Protein AF-A0A9P1C570-F1 (afdb_monomer_lite)

Radius of gyration: 18.25 Å; chains: 1; bounding box: 47×49×39 Å

Structure (mmCIF, N/CA/C/O backbone):
data_AF-A0A9P1C570-F1
#
_entry.id   AF-A0A9P1C570-F1
#
loop_
_atom_site.group_PDB
_atom_site.id
_atom_site.type_symbol
_atom_site.label_atom_id
_atom_site.label_alt_id
_atom_site.label_comp_id
_atom_site.label_asym_id
_atom_site.label_entity_id
_atom_site.label_seq_id
_atom_site.pdbx_PDB_ins_code
_atom_site.Cartn_x
_atom_site.Cartn_y
_atom_site.Cartn_z
_atom_site.occupancy
_atom_site.B_iso_or_equiv
_atom_site.auth_seq_id
_atom_site.auth_comp_id
_atom_site.auth_asym_id
_atom_site.auth_atom_id
_atom_site.pdbx_PDB_model_num
ATOM 1 N N . MET A 1 1 ? 28.329 9.672 -0.479 1.00 39.78 1 MET A N 1
ATOM 2 C CA . MET A 1 1 ? 27.671 10.727 -1.284 1.00 39.78 1 MET A CA 1
ATOM 3 C C . MET A 1 1 ? 26.217 10.328 -1.456 1.00 39.78 1 MET A C 1
ATOM 5 O O . MET A 1 1 ? 25.976 9.267 -2.011 1.00 39.78 1 MET A O 1
ATOM 9 N N . ALA A 1 2 ? 25.259 11.094 -0.930 1.00 45.12 2 ALA A N 1
ATOM 10 C CA . ALA A 1 2 ? 23.848 10.743 -1.072 1.00 45.12 2 ALA A CA 1
ATOM 11 C C . ALA A 1 2 ? 23.454 10.846 -2.553 1.00 45.12 2 ALA A C 1
ATOM 13 O O . ALA A 1 2 ? 23.388 11.951 -3.093 1.00 45.12 2 ALA A O 1
ATOM 14 N N . ARG A 1 3 ? 23.219 9.707 -3.219 1.00 57.88 3 ARG A N 1
ATOM 15 C CA . ARG A 1 3 ? 22.578 9.694 -4.538 1.00 57.88 3 ARG A CA 1
ATOM 16 C C . ARG A 1 3 ? 21.305 10.533 -4.454 1.00 57.88 3 ARG A C 1
ATOM 18 O O . ARG A 1 3 ? 20.508 10.403 -3.518 1.00 57.88 3 ARG A O 1
ATOM 25 N N . ASN A 1 4 ? 21.150 11.449 -5.405 1.00 81.00 4 ASN A N 1
ATOM 26 C CA . ASN A 1 4 ? 19.990 12.321 -5.459 1.00 81.00 4 ASN A CA 1
ATOM 27 C C . ASN A 1 4 ? 18.758 11.446 -5.733 1.00 81.00 4 ASN A C 1
ATOM 29 O O . ASN A 1 4 ? 18.687 10.814 -6.785 1.00 81.00 4 ASN A O 1
ATOM 33 N N . LYS A 1 5 ? 17.790 11.415 -4.806 1.00 79.38 5 LYS A N 1
ATOM 34 C CA . LYS A 1 5 ? 16.557 10.604 -4.897 1.00 79.38 5 LYS A CA 1
ATOM 35 C C . LYS A 1 5 ? 15.886 10.712 -6.276 1.00 79.38 5 LYS A C 1
ATOM 37 O O . LYS A 1 5 ? 15.386 9.725 -6.802 1.00 79.38 5 LYS A O 1
ATOM 42 N N . LYS A 1 6 ? 15.923 11.898 -6.898 1.00 82.25 6 LYS A N 1
ATOM 43 C CA . LYS A 1 6 ? 15.369 12.129 -8.243 1.00 82.25 6 LYS A CA 1
ATOM 44 C C . LYS A 1 6 ? 16.107 11.358 -9.343 1.00 82.25 6 LYS A C 1
ATOM 46 O O . LYS A 1 6 ? 15.471 10.871 -10.269 1.00 82.25 6 LYS A O 1
ATOM 51 N N . GLN A 1 7 ? 17.431 11.240 -9.245 1.00 83.44 7 GLN A N 1
ATOM 52 C CA . GLN A 1 7 ? 18.240 10.477 -10.200 1.00 83.44 7 GLN A CA 1
ATOM 53 C C . GLN A 1 7 ? 18.003 8.970 -10.056 1.00 83.44 7 GLN A C 1
ATOM 55 O O . GLN A 1 7 ? 17.946 8.278 -11.067 1.00 83.44 7 GLN A O 1
ATOM 60 N N . GLU A 1 8 ? 17.812 8.472 -8.829 1.00 83.38 8 GLU A N 1
ATOM 61 C CA . GLU A 1 8 ? 17.472 7.062 -8.580 1.00 83.38 8 GLU A CA 1
ATOM 62 C C . GLU A 1 8 ? 16.109 6.705 -9.174 1.00 83.38 8 GLU A C 1
ATOM 64 O O . GLU A 1 8 ? 16.006 5.728 -9.909 1.00 83.38 8 GLU A O 1
ATOM 69 N N . ILE A 1 9 ? 15.090 7.541 -8.951 1.00 84.44 9 ILE A N 1
ATOM 70 C CA . ILE A 1 9 ? 13.758 7.349 -9.548 1.00 84.44 9 ILE A CA 1
ATOM 71 C C . ILE A 1 9 ? 13.839 7.382 -11.082 1.00 84.44 9 ILE A C 1
ATOM 73 O O . ILE A 1 9 ? 13.240 6.543 -11.746 1.00 84.44 9 ILE A O 1
ATOM 77 N N . ALA A 1 10 ? 14.618 8.299 -11.662 1.00 84.69 10 ALA A N 1
ATOM 78 C CA . ALA A 1 10 ? 14.815 8.361 -13.111 1.00 84.69 10 ALA A CA 1
ATOM 79 C C . ALA A 1 10 ? 15.620 7.172 -13.676 1.00 84.69 10 ALA A C 1
ATOM 81 O O . ALA A 1 10 ? 15.484 6.850 -14.855 1.00 84.69 10 ALA A O 1
ATOM 82 N N . SER A 1 11 ? 16.487 6.537 -12.879 1.00 85.44 11 SER A N 1
ATOM 83 C CA . SER A 1 11 ? 17.135 5.269 -13.251 1.00 85.44 11 SER A CA 1
ATOM 84 C C . SER A 1 11 ? 16.120 4.135 -13.247 1.00 85.44 11 SER A C 1
ATOM 86 O O . SER A 1 11 ? 15.941 3.489 -14.271 1.00 85.44 11 SER A O 1
ATOM 88 N N . LEU A 1 12 ? 15.380 3.985 -12.143 1.00 85.19 12 LEU A N 1
ATOM 89 C CA . LEU A 1 12 ? 14.341 2.967 -11.993 1.00 85.19 12 LEU A CA 1
ATOM 90 C C . LEU A 1 12 ? 13.307 3.055 -13.115 1.00 85.19 12 LEU A C 1
ATOM 92 O O . LEU A 1 12 ? 13.023 2.056 -13.758 1.00 85.19 12 LEU A O 1
ATOM 96 N N . ARG A 1 13 ? 12.820 4.257 -13.439 1.00 84.50 13 ARG A N 1
ATOM 97 C CA . ARG A 1 13 ? 11.865 4.447 -14.540 1.00 84.50 13 ARG A CA 1
ATOM 98 C C . ARG A 1 13 ? 12.401 3.938 -15.884 1.00 84.50 13 ARG A C 1
ATOM 100 O O . ARG A 1 13 ? 11.629 3.415 -16.669 1.00 84.50 13 ARG A O 1
ATOM 107 N N . ARG A 1 14 ? 13.703 4.091 -16.156 1.00 84.38 14 ARG A N 1
ATOM 108 C CA . ARG A 1 14 ? 14.333 3.600 -17.398 1.00 84.38 14 ARG A CA 1
ATOM 109 C C . ARG A 1 14 ? 14.531 2.085 -17.409 1.00 84.38 14 ARG A C 1
ATOM 111 O O . ARG A 1 14 ? 14.606 1.504 -18.481 1.00 84.38 14 ARG A O 1
ATOM 118 N N . GLU A 1 15 ? 14.648 1.472 -16.236 1.00 82.81 15 GLU A N 1
ATOM 119 C CA . GLU A 1 15 ? 14.756 0.019 -16.071 1.00 82.81 15 GLU A CA 1
ATOM 120 C C . GLU A 1 15 ? 13.386 -0.674 -16.197 1.00 82.81 15 GLU A C 1
ATOM 122 O O . GLU A 1 15 ? 13.324 -1.852 -16.535 1.00 82.81 15 GLU A O 1
ATOM 127 N N . LEU A 1 16 ? 12.294 0.058 -15.952 1.00 80.56 16 LEU A N 1
ATOM 128 C CA . LEU A 1 16 ? 10.917 -0.429 -16.022 1.00 80.56 16 LEU A CA 1
ATOM 129 C C . LEU A 1 16 ? 10.333 -0.277 -17.438 1.00 80.56 16 LEU A C 1
ATOM 131 O O . LEU A 1 16 ? 9.615 0.684 -17.723 1.00 80.56 16 LEU A O 1
ATOM 135 N N . ALA A 1 17 ? 10.622 -1.239 -18.316 1.00 74.81 17 ALA A N 1
ATOM 136 C CA . ALA A 1 17 ? 9.956 -1.388 -19.614 1.00 74.81 17 ALA A CA 1
ATOM 137 C C . ALA A 1 17 ? 8.872 -2.477 -19.529 1.00 74.81 17 ALA A C 1
ATOM 139 O O . ALA A 1 17 ? 9.148 -3.573 -19.046 1.00 74.81 17 ALA A O 1
ATOM 140 N N . GLY A 1 18 ? 7.651 -2.179 -19.985 1.00 75.69 18 GLY A N 1
ATOM 141 C CA . GLY A 1 18 ? 6.524 -3.117 -19.921 1.00 75.69 18 GLY A CA 1
ATOM 142 C C . GLY A 1 18 ? 6.186 -3.557 -18.494 1.00 75.69 18 GLY A C 1
ATOM 143 O O . GLY A 1 18 ? 5.776 -2.742 -17.674 1.00 75.69 18 GLY A O 1
ATOM 144 N N . GLU A 1 19 ? 6.357 -4.840 -18.199 1.00 81.56 19 GLU A N 1
ATOM 145 C CA . GLU A 1 19 ? 6.132 -5.447 -16.887 1.00 81.56 19 GLU A CA 1
ATOM 146 C C . GLU A 1 19 ? 7.442 -6.016 -16.343 1.00 81.56 19 GLU A C 1
ATOM 148 O O . GLU A 1 19 ? 8.135 -6.773 -17.027 1.00 81.56 19 GLU A O 1
ATOM 153 N N . VAL A 1 20 ? 7.795 -5.664 -15.106 1.00 81.81 20 VAL A N 1
ATOM 154 C CA . VAL A 1 20 ? 9.051 -6.100 -14.490 1.00 81.81 20 VAL A CA 1
ATOM 155 C C . VAL A 1 20 ? 8.785 -6.776 -13.155 1.00 81.81 20 VAL A C 1
ATOM 157 O O . VAL A 1 20 ? 8.344 -6.147 -12.195 1.00 81.81 20 VAL A O 1
ATOM 160 N N . LEU A 1 21 ? 9.132 -8.059 -13.066 1.00 80.12 21 LEU A N 1
ATOM 161 C CA . LEU A 1 21 ? 9.122 -8.792 -11.804 1.00 80.12 21 LEU A CA 1
ATOM 162 C C . LEU A 1 21 ? 10.269 -8.316 -10.910 1.00 80.12 21 LEU A C 1
ATOM 164 O O . LEU A 1 21 ? 11.442 -8.416 -11.277 1.00 80.12 21 LEU A O 1
ATOM 168 N N . MET A 1 22 ? 9.935 -7.831 -9.715 1.00 76.25 22 MET A N 1
ATOM 169 C CA . MET A 1 22 ? 10.913 -7.374 -8.732 1.00 76.25 22 MET A CA 1
ATOM 170 C C . MET A 1 22 ? 10.718 -8.071 -7.376 1.00 76.25 22 MET A C 1
ATOM 172 O O . MET A 1 22 ? 9.586 -8.223 -6.909 1.00 76.25 22 MET A O 1
ATOM 176 N N . PRO A 1 23 ? 11.810 -8.455 -6.690 1.00 72.44 23 PRO A N 1
ATOM 177 C CA . PRO A 1 23 ? 11.740 -8.978 -5.330 1.00 72.44 23 PRO A CA 1
ATOM 178 C C . PRO A 1 23 ? 11.472 -7.820 -4.357 1.00 72.44 23 PRO A C 1
ATOM 180 O O . PRO A 1 23 ? 12.400 -7.163 -3.882 1.00 72.44 23 PRO A O 1
ATOM 183 N N . LEU A 1 24 ? 10.191 -7.524 -4.124 1.00 70.44 24 LEU A N 1
ATOM 184 C CA . LEU A 1 24 ? 9.729 -6.392 -3.303 1.00 70.44 24 LEU A CA 1
ATOM 185 C C . LEU A 1 24 ? 9.034 -6.814 -2.003 1.00 70.44 24 LEU A C 1
ATOM 187 O O . LEU A 1 24 ? 8.646 -5.949 -1.215 1.00 70.44 24 LEU A O 1
ATOM 191 N N . ASN A 1 25 ? 8.829 -8.116 -1.804 1.00 63.03 25 ASN A N 1
ATOM 192 C CA . ASN A 1 25 ? 8.070 -8.658 -0.684 1.00 63.03 25 ASN A CA 1
ATOM 193 C C . ASN A 1 25 ? 8.998 -9.218 0.403 1.00 63.03 25 ASN A C 1
ATOM 195 O O . ASN A 1 25 ? 10.108 -9.649 0.119 1.00 63.03 25 ASN A O 1
ATOM 199 N N . ARG A 1 26 ? 8.494 -9.308 1.636 1.00 54.31 26 ARG A N 1
ATOM 200 C CA . ARG A 1 26 ? 9.148 -9.901 2.814 1.00 54.31 26 ARG A CA 1
ATOM 201 C C . ARG A 1 26 ? 9.585 -11.362 2.620 1.00 54.31 26 ARG A C 1
ATOM 203 O O . ARG A 1 26 ? 10.425 -11.856 3.363 1.00 54.31 26 ARG A O 1
ATOM 210 N N . LEU A 1 27 ? 8.965 -12.067 1.670 1.00 48.09 27 LEU A N 1
ATOM 211 C CA . LEU A 1 27 ? 9.324 -13.439 1.289 1.00 48.09 27 LEU A CA 1
ATOM 212 C C . LEU A 1 27 ? 10.558 -13.500 0.382 1.00 48.09 27 LEU A C 1
ATOM 214 O O . LEU A 1 27 ? 11.200 -14.547 0.309 1.00 48.09 27 LEU A O 1
ATOM 218 N N . ALA A 1 28 ? 10.894 -12.404 -0.301 1.00 49.62 28 ALA A N 1
ATOM 219 C CA . ALA A 1 28 ? 12.212 -12.262 -0.887 1.00 49.62 28 ALA A CA 1
ATOM 220 C C . ALA A 1 28 ? 13.186 -12.026 0.272 1.00 49.62 28 ALA A C 1
ATOM 222 O O . ALA A 1 28 ? 12.954 -11.156 1.110 1.00 49.62 28 ALA A O 1
ATOM 223 N N . GLY A 1 29 ? 14.225 -12.857 0.367 1.00 46.81 29 GLY A N 1
ATOM 224 C CA . GLY A 1 29 ? 15.221 -12.743 1.430 1.00 46.81 29 GLY A CA 1
ATOM 225 C C . GLY A 1 29 ? 15.760 -11.317 1.539 1.00 46.81 29 GLY A C 1
ATOM 226 O O . GLY A 1 29 ? 15.849 -10.608 0.535 1.00 46.81 29 GLY A O 1
ATOM 227 N N . ASP A 1 30 ? 16.090 -10.912 2.767 1.00 53.66 30 ASP A N 1
ATOM 228 C CA . ASP A 1 30 ? 16.711 -9.622 3.047 1.00 53.66 30 ASP A CA 1
ATOM 229 C C . ASP A 1 30 ? 17.863 -9.386 2.057 1.00 53.66 30 ASP A C 1
ATOM 231 O O . ASP A 1 30 ? 18.746 -10.232 1.891 1.00 53.66 30 ASP A O 1
ATOM 235 N N . SER A 1 31 ? 17.827 -8.246 1.362 1.00 54.38 31 SER A N 1
ATOM 236 C CA . SER A 1 31 ? 18.879 -7.873 0.414 1.00 54.38 31 SER A CA 1
ATOM 237 C C . SER A 1 31 ? 20.235 -7.671 1.105 1.00 54.38 31 SER A C 1
ATOM 239 O O . SER A 1 31 ? 21.254 -7.538 0.424 1.00 54.38 31 SER A O 1
ATOM 241 N N . GLY A 1 32 ? 20.249 -7.630 2.446 1.00 57.97 32 GLY A N 1
ATOM 242 C CA . GLY A 1 32 ? 21.437 -7.565 3.291 1.00 57.97 32 GLY A CA 1
ATOM 243 C C . GLY A 1 32 ? 22.179 -6.234 3.195 1.00 57.97 32 GLY A C 1
ATOM 244 O O . GLY A 1 32 ? 23.309 -6.133 3.672 1.00 57.97 32 GLY A O 1
ATOM 245 N N . THR A 1 33 ? 21.581 -5.228 2.544 1.00 65.25 33 THR A N 1
ATOM 246 C CA . THR A 1 33 ? 22.178 -3.907 2.325 1.00 65.25 33 THR A CA 1
ATOM 247 C C . THR A 1 33 ? 21.131 -2.795 2.425 1.00 65.25 33 THR A C 1
ATOM 249 O O . THR A 1 33 ? 20.081 -2.860 1.784 1.00 65.25 33 THR A O 1
ATOM 252 N N . ASP A 1 34 ? 21.457 -1.723 3.155 1.00 74.12 34 ASP A N 1
ATOM 253 C CA . ASP A 1 34 ? 20.616 -0.520 3.300 1.00 74.12 34 ASP A CA 1
ATOM 254 C C . ASP A 1 34 ? 20.223 0.101 1.940 1.00 74.12 34 ASP A C 1
ATOM 256 O O . ASP A 1 34 ? 19.145 0.678 1.775 1.00 74.12 34 ASP A O 1
ATOM 260 N N . ASP A 1 35 ? 21.096 -0.028 0.934 1.00 74.69 35 ASP A N 1
ATOM 261 C CA . ASP A 1 35 ? 20.860 0.465 -0.426 1.00 74.69 35 ASP A CA 1
ATOM 262 C C . ASP A 1 35 ? 19.782 -0.345 -1.167 1.00 74.69 35 ASP A C 1
ATOM 264 O O . ASP A 1 35 ? 19.000 0.222 -1.941 1.00 74.69 35 ASP A O 1
ATOM 268 N N . GLY A 1 36 ? 19.715 -1.659 -0.925 1.00 75.38 36 GLY A N 1
ATOM 269 C CA . GLY A 1 36 ? 18.702 -2.544 -1.496 1.00 75.38 36 GLY A CA 1
ATOM 270 C C . GLY A 1 36 ? 17.311 -2.230 -0.954 1.00 75.38 36 GLY A C 1
ATOM 271 O O . GLY A 1 36 ? 16.387 -1.986 -1.736 1.00 75.38 36 GLY A O 1
ATOM 272 N N . GLU A 1 37 ? 17.185 -2.119 0.370 1.00 79.12 37 GLU A N 1
ATOM 273 C CA . GLU A 1 37 ? 15.933 -1.734 1.035 1.00 79.12 37 GLU A CA 1
ATOM 274 C C . GLU A 1 37 ? 15.451 -0.353 0.581 1.00 79.12 37 GLU A C 1
ATOM 276 O O . GLU A 1 37 ? 14.284 -0.162 0.227 1.00 79.12 37 GLU A O 1
ATOM 281 N N . ARG A 1 38 ? 16.362 0.625 0.514 1.00 82.69 38 ARG A N 1
ATOM 282 C CA . ARG A 1 38 ? 16.034 1.972 0.042 1.00 82.69 38 ARG A CA 1
ATOM 283 C C . ARG A 1 38 ? 15.511 1.952 -1.391 1.00 82.69 38 ARG A C 1
ATOM 285 O O . ARG A 1 38 ? 14.532 2.638 -1.691 1.00 82.69 38 ARG A O 1
ATOM 292 N N . ARG A 1 39 ? 16.138 1.183 -2.287 1.00 84.12 39 ARG A N 1
ATOM 293 C CA . ARG A 1 39 ? 15.682 1.053 -3.678 1.00 84.12 39 ARG A CA 1
ATOM 294 C C . ARG A 1 39 ? 14.288 0.431 -3.745 1.00 84.12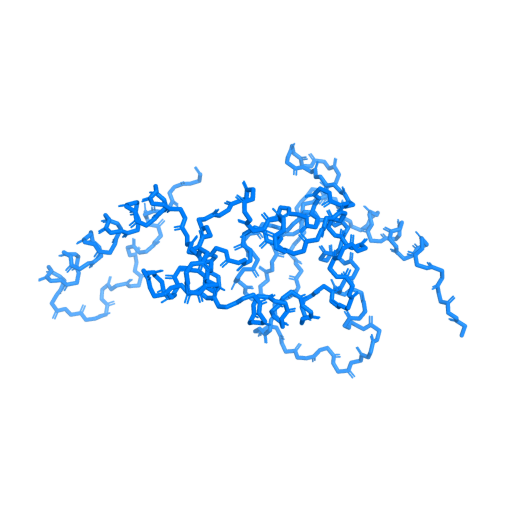 39 ARG A C 1
ATOM 296 O O . ARG A 1 39 ? 13.452 0.946 -4.481 1.00 84.12 39 ARG A O 1
ATOM 303 N N . GLN A 1 40 ? 14.011 -0.607 -2.958 1.00 85.75 40 GLN A N 1
ATOM 304 C CA . GLN A 1 40 ? 12.683 -1.228 -2.891 1.00 85.75 40 GLN A CA 1
ATOM 305 C C . GLN A 1 40 ? 11.617 -0.241 -2.399 1.00 85.75 40 GLN A C 1
ATOM 307 O O . GLN A 1 40 ? 10.571 -0.102 -3.033 1.00 85.75 40 GLN A O 1
ATOM 312 N N . GLN A 1 41 ? 11.902 0.517 -1.337 1.00 88.69 41 GLN A N 1
ATOM 313 C CA . GLN A 1 41 ? 10.989 1.552 -0.841 1.00 88.69 41 GLN A CA 1
ATOM 314 C C . GLN A 1 41 ? 10.716 2.628 -1.899 1.00 88.69 41 GLN A C 1
ATOM 316 O O . GLN A 1 41 ? 9.586 3.098 -2.025 1.00 88.69 41 GLN A O 1
ATOM 321 N N . LEU A 1 42 ? 11.718 3.017 -2.698 1.00 89.19 42 LEU A N 1
ATOM 322 C CA . LEU A 1 42 ? 11.504 3.941 -3.817 1.00 89.19 42 LEU A CA 1
ATOM 323 C C . LEU A 1 42 ? 10.554 3.369 -4.864 1.00 89.19 42 LEU A C 1
ATOM 325 O O . LEU A 1 42 ? 9.762 4.135 -5.413 1.00 89.19 42 LEU A O 1
ATOM 329 N N . VAL A 1 43 ? 10.610 2.063 -5.124 1.00 90.31 43 VAL A N 1
ATOM 330 C CA . VAL A 1 43 ? 9.689 1.420 -6.061 1.00 90.31 43 VAL A CA 1
ATOM 331 C C . VAL A 1 43 ? 8.261 1.481 -5.528 1.00 90.31 43 VAL A C 1
ATOM 333 O O . VAL A 1 43 ? 7.394 2.042 -6.195 1.00 90.31 43 VAL A O 1
ATOM 336 N N . TRP A 1 44 ? 8.049 1.050 -4.282 1.00 91.19 44 TRP A N 1
ATOM 337 C CA . TRP A 1 44 ? 6.756 1.136 -3.595 1.00 91.19 44 TRP A CA 1
ATOM 338 C C . TRP A 1 44 ? 6.167 2.550 -3.581 1.00 91.19 44 TRP A C 1
ATOM 340 O O . TRP A 1 44 ? 4.971 2.729 -3.814 1.00 91.19 44 TRP A O 1
ATOM 350 N N . GLN A 1 45 ? 7.008 3.562 -3.350 1.00 92.06 45 GLN A N 1
ATOM 351 C CA . GLN A 1 45 ? 6.601 4.967 -3.282 1.00 92.06 45 GLN A CA 1
ATOM 352 C C . GLN A 1 45 ? 6.266 5.604 -4.640 1.00 92.06 45 GLN A C 1
ATOM 354 O O . GLN A 1 45 ? 5.626 6.653 -4.641 1.00 92.06 45 GLN A O 1
ATOM 359 N N . ASN A 1 46 ? 6.769 5.084 -5.767 1.00 91.50 46 ASN A N 1
ATOM 360 C CA . ASN A 1 46 ? 6.754 5.838 -7.032 1.00 91.50 46 ASN A CA 1
ATOM 361 C C . ASN A 1 46 ? 6.186 5.088 -8.232 1.00 91.50 46 ASN A C 1
ATOM 363 O O . ASN A 1 46 ? 5.823 5.765 -9.189 1.00 91.50 46 ASN A O 1
ATOM 367 N N . PHE A 1 47 ? 6.100 3.760 -8.212 1.00 92.25 47 PHE A N 1
ATOM 368 C CA . PHE A 1 47 ? 5.645 2.979 -9.363 1.00 92.25 47 PHE A CA 1
ATOM 369 C C . PHE A 1 47 ? 4.521 2.036 -8.967 1.00 92.25 47 PHE A C 1
ATOM 371 O O . PHE A 1 47 ? 4.474 1.554 -7.834 1.00 92.25 47 PHE A O 1
ATOM 378 N N . ARG A 1 48 ? 3.592 1.788 -9.890 1.00 92.12 48 ARG A N 1
ATOM 379 C CA . ARG A 1 48 ? 2.496 0.849 -9.659 1.00 92.12 48 ARG A CA 1
ATOM 380 C C . ARG A 1 48 ? 3.035 -0.570 -9.539 1.00 92.12 48 ARG A C 1
ATOM 382 O O . ARG A 1 48 ? 3.801 -1.021 -10.385 1.00 92.12 48 ARG A O 1
ATOM 389 N N . ILE A 1 49 ? 2.597 -1.261 -8.496 1.00 89.88 49 ILE A N 1
ATOM 390 C CA . ILE A 1 49 ? 2.915 -2.657 -8.226 1.00 89.88 49 ILE A CA 1
ATOM 391 C C . ILE A 1 49 ? 1.608 -3.440 -8.241 1.00 89.88 49 ILE A C 1
ATOM 393 O O . ILE A 1 49 ? 0.695 -3.082 -7.505 1.00 89.88 49 ILE A O 1
ATOM 397 N N . LYS A 1 50 ? 1.528 -4.488 -9.053 1.00 83.50 50 LYS A N 1
ATOM 398 C CA . LYS A 1 50 ? 0.423 -5.445 -9.092 1.00 83.50 50 LYS A CA 1
ATOM 399 C C . LYS A 1 50 ? 0.863 -6.765 -8.456 1.00 83.50 50 LYS A C 1
ATOM 401 O O . LYS A 1 50 ? 2.046 -7.118 -8.492 1.00 83.50 50 LYS A O 1
ATOM 406 N N . ASP A 1 51 ? -0.090 -7.453 -7.845 1.00 75.44 51 ASP A N 1
ATOM 407 C CA . ASP A 1 51 ? 0.086 -8.721 -7.142 1.00 75.44 51 ASP A CA 1
ATOM 408 C C . ASP A 1 51 ? 1.185 -8.632 -6.083 1.00 75.44 51 ASP A C 1
ATOM 410 O O . ASP A 1 51 ? 2.064 -9.479 -5.958 1.00 75.44 51 ASP A O 1
ATOM 414 N N . CYS A 1 52 ? 1.140 -7.573 -5.276 1.00 72.75 52 CYS A N 1
ATOM 415 C CA . CYS A 1 52 ? 2.233 -7.209 -4.372 1.00 72.75 52 CYS A CA 1
ATOM 416 C C . CYS A 1 52 ? 2.480 -8.195 -3.208 1.00 72.75 52 CYS A C 1
ATOM 418 O O . CYS A 1 52 ? 3.370 -7.991 -2.380 1.00 72.75 52 CYS A O 1
ATOM 420 N N . THR A 1 53 ? 1.695 -9.271 -3.148 1.00 65.69 53 THR A N 1
ATOM 421 C CA . THR A 1 53 ? 1.716 -10.301 -2.104 1.00 65.69 53 THR A CA 1
ATOM 422 C C . THR A 1 53 ? 2.448 -11.580 -2.507 1.00 65.69 53 THR A C 1
ATOM 424 O O . THR A 1 53 ? 2.708 -12.429 -1.652 1.00 65.69 53 THR A O 1
ATOM 427 N N . THR A 1 54 ? 2.866 -11.708 -3.768 1.00 64.88 54 THR A N 1
ATOM 428 C CA . THR A 1 54 ? 3.747 -12.788 -4.236 1.00 64.88 54 THR A CA 1
ATOM 429 C C . THR A 1 54 ? 5.210 -12.502 -3.877 1.00 64.88 54 THR A C 1
ATOM 431 O O . THR A 1 54 ? 5.580 -11.380 -3.534 1.00 64.88 54 THR A O 1
ATOM 434 N N . ALA A 1 55 ? 6.076 -13.523 -3.909 1.00 64.25 55 ALA A N 1
ATOM 435 C CA . ALA A 1 55 ? 7.505 -13.353 -3.599 1.00 64.25 55 ALA A CA 1
ATOM 436 C C . ALA A 1 55 ? 8.206 -12.372 -4.564 1.00 64.25 55 ALA A C 1
ATOM 438 O O . ALA A 1 55 ? 9.074 -11.607 -4.147 1.00 64.25 55 ALA A O 1
ATOM 439 N N . ASN A 1 56 ? 7.771 -12.361 -5.827 1.00 67.19 56 ASN A N 1
ATOM 440 C CA . ASN A 1 56 ? 8.140 -11.365 -6.826 1.00 67.19 56 ASN A CA 1
ATOM 441 C C . ASN A 1 56 ? 6.894 -10.558 -7.170 1.00 67.19 56 ASN A C 1
ATOM 443 O O . ASN A 1 56 ? 5.932 -11.134 -7.674 1.00 67.19 56 ASN A O 1
ATOM 447 N N . ALA A 1 57 ? 6.919 -9.262 -6.894 1.00 77.50 57 ALA A N 1
ATOM 448 C CA . ALA A 1 57 ? 5.822 -8.364 -7.210 1.00 77.50 57 ALA A CA 1
ATOM 449 C C . ALA A 1 57 ? 5.998 -7.807 -8.628 1.00 77.50 57 ALA A C 1
ATOM 451 O O . ALA A 1 57 ? 7.129 -7.567 -9.066 1.00 77.50 57 ALA A O 1
ATOM 452 N N . MET A 1 58 ? 4.892 -7.597 -9.339 1.00 83.00 58 MET A N 1
ATOM 453 C CA . MET A 1 58 ? 4.921 -7.086 -10.704 1.00 83.00 58 MET A CA 1
ATOM 454 C C . MET A 1 58 ? 4.940 -5.563 -10.690 1.00 83.00 58 MET A C 1
ATOM 456 O O . MET A 1 58 ? 3.972 -4.935 -10.276 1.00 83.00 58 MET A O 1
ATOM 460 N N . VAL A 1 59 ? 6.024 -4.945 -11.144 1.00 86.44 59 VAL A N 1
ATOM 461 C CA . VAL A 1 59 ? 6.106 -3.489 -11.292 1.00 86.44 59 VAL A CA 1
ATOM 462 C C . VAL A 1 59 ? 5.717 -3.118 -12.710 1.00 86.44 59 VAL A C 1
ATOM 464 O O . VAL A 1 59 ? 6.312 -3.600 -13.674 1.00 86.44 59 VAL A O 1
ATOM 467 N N . LEU A 1 60 ? 4.722 -2.246 -12.833 1.00 86.06 60 LEU A N 1
ATOM 468 C CA . LEU A 1 60 ? 4.232 -1.791 -14.126 1.00 86.06 60 LEU A CA 1
ATOM 469 C C . LEU A 1 60 ? 5.108 -0.628 -14.599 1.00 86.06 60 LEU A C 1
ATOM 471 O O . LEU A 1 60 ? 5.265 0.379 -13.904 1.00 86.06 60 LEU A O 1
ATOM 475 N N . GLY A 1 61 ? 5.714 -0.799 -15.767 1.00 84.56 61 GLY A N 1
ATOM 476 C CA . GLY A 1 61 ? 6.554 0.172 -16.453 1.00 84.56 61 GLY A CA 1
ATOM 477 C C . GLY A 1 61 ? 5.766 1.068 -17.402 1.00 84.56 61 GLY A C 1
ATOM 478 O O . GLY A 1 61 ? 4.562 0.914 -17.585 1.00 84.56 61 GLY A O 1
ATOM 479 N N . THR A 1 62 ? 6.458 2.019 -18.029 1.00 83.88 62 THR A N 1
ATOM 480 C CA . THR A 1 62 ? 5.838 3.146 -18.760 1.00 83.88 62 THR A CA 1
ATOM 481 C C . THR A 1 62 ? 5.015 2.757 -19.987 1.00 83.88 62 THR A C 1
ATOM 483 O O . THR A 1 62 ? 4.292 3.588 -20.527 1.00 83.88 62 THR A O 1
ATOM 486 N N . GLU A 1 63 ? 5.153 1.521 -20.458 1.00 84.00 63 GLU A N 1
ATOM 487 C CA . GLU A 1 63 ? 4.443 0.997 -21.629 1.00 84.00 63 GLU A CA 1
ATOM 488 C C . GLU A 1 63 ? 3.148 0.263 -21.248 1.00 84.00 63 GLU A C 1
ATOM 490 O O . GLU A 1 63 ? 2.350 -0.073 -22.121 1.00 84.00 63 GLU A O 1
ATOM 495 N N . HIS A 1 64 ? 2.919 0.022 -19.953 1.00 84.81 64 HIS A N 1
ATOM 496 C CA . HIS A 1 64 ? 1.743 -0.694 -19.479 1.00 84.81 64 HIS A CA 1
ATOM 497 C C . HIS A 1 64 ? 0.506 0.234 -19.416 1.00 84.81 64 HIS A C 1
ATOM 499 O O . HIS A 1 64 ? 0.618 1.359 -18.926 1.00 84.81 64 HIS A O 1
ATOM 505 N N . PRO A 1 65 ? -0.699 -0.206 -19.836 1.00 83.44 65 PRO A N 1
ATOM 506 C CA . PRO A 1 65 ? -1.913 0.625 -19.815 1.00 83.44 65 PRO A CA 1
ATOM 507 C C . PRO A 1 65 ? -2.318 1.122 -18.421 1.00 83.44 65 PRO A C 1
ATOM 509 O O . PRO A 1 65 ? -2.868 2.209 -18.279 1.00 83.44 65 PRO A O 1
ATOM 512 N N . GLU A 1 66 ? -2.037 0.326 -17.388 1.00 85.19 66 GLU A N 1
ATOM 513 C CA . GLU A 1 66 ? -2.281 0.675 -15.979 1.00 85.19 66 GLU A CA 1
ATOM 514 C C . GLU A 1 66 ? -1.075 1.367 -15.316 1.00 85.19 66 GLU A C 1
ATOM 516 O O . GLU A 1 66 ? -0.986 1.427 -14.086 1.00 85.19 66 GLU A O 1
ATOM 521 N N . PHE A 1 67 ? -0.113 1.855 -16.107 1.00 88.12 67 PHE A N 1
ATOM 522 C CA . PHE A 1 67 ? 1.017 2.604 -15.578 1.00 88.12 67 PHE A CA 1
ATOM 523 C C . PHE A 1 67 ? 0.533 3.874 -14.880 1.00 88.12 67 PHE A C 1
ATOM 525 O O . PHE A 1 67 ? -0.033 4.779 -15.492 1.00 88.12 67 PHE A O 1
ATOM 532 N N . ILE A 1 68 ? 0.817 3.948 -13.586 1.00 91.25 68 ILE A N 1
ATOM 533 C CA . ILE A 1 68 ? 0.646 5.144 -12.771 1.00 91.25 68 ILE A CA 1
ATOM 534 C C . ILE A 1 68 ? 1.907 5.345 -11.936 1.00 91.25 68 ILE A C 1
ATOM 536 O O . ILE A 1 68 ? 2.606 4.384 -11.597 1.00 91.25 68 ILE A O 1
ATOM 540 N N . GLU A 1 69 ? 2.196 6.599 -11.590 1.00 91.12 69 GLU A N 1
ATOM 541 C CA . GLU A 1 69 ? 3.400 6.958 -10.845 1.00 91.12 69 GLU A CA 1
ATOM 542 C C . GLU A 1 69 ? 3.157 7.989 -9.737 1.00 91.12 69 GLU A C 1
ATOM 54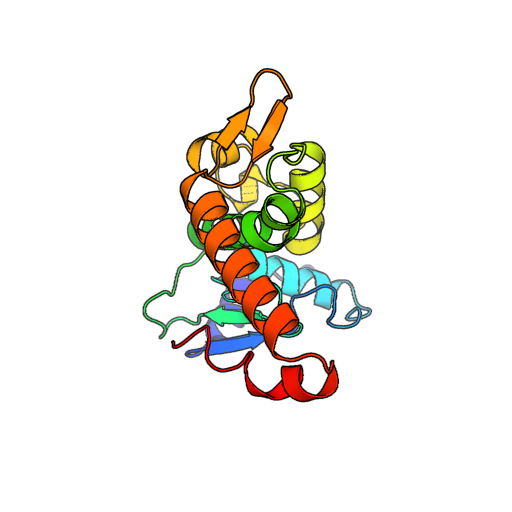4 O O . GLU A 1 69 ? 2.122 8.654 -9.665 1.00 91.12 69 GLU A O 1
ATOM 549 N N . GLY A 1 70 ? 4.130 8.109 -8.834 1.00 91.25 70 GLY A N 1
ATOM 550 C CA . GLY A 1 70 ? 4.091 9.056 -7.721 1.00 91.25 70 GLY A CA 1
ATOM 551 C C . GLY A 1 70 ? 3.006 8.727 -6.690 1.00 91.25 70 GLY A C 1
ATOM 552 O O . GLY A 1 70 ? 2.794 7.567 -6.341 1.00 91.25 70 GLY A O 1
ATOM 553 N N . HIS A 1 71 ? 2.322 9.755 -6.176 1.00 93.44 71 HIS A N 1
ATOM 554 C CA . HIS A 1 71 ? 1.338 9.596 -5.097 1.00 93.44 71 HIS A CA 1
ATOM 555 C C . HIS A 1 71 ? 0.172 8.674 -5.466 1.00 93.44 71 HIS A C 1
ATOM 557 O O . HIS A 1 71 ? -0.325 7.954 -4.603 1.00 93.44 71 HIS A O 1
ATOM 563 N N . GLU A 1 72 ? -0.254 8.671 -6.730 1.00 93.38 72 GLU A N 1
ATOM 564 C CA . GLU A 1 72 ? -1.348 7.812 -7.195 1.00 93.38 72 GLU A CA 1
ATOM 565 C C . GLU A 1 72 ? -0.938 6.339 -7.201 1.00 93.38 72 GLU A C 1
ATOM 567 O O . GLU A 1 72 ? -1.691 5.491 -6.720 1.00 93.38 72 GLU A O 1
ATOM 572 N N . ALA A 1 73 ? 0.287 6.043 -7.642 1.00 93.06 73 ALA A N 1
ATOM 573 C CA . ALA A 1 73 ? 0.857 4.705 -7.542 1.00 93.06 73 ALA A CA 1
ATOM 574 C C . ALA A 1 73 ? 0.970 4.249 -6.090 1.00 93.06 73 ALA A C 1
ATOM 576 O O . ALA A 1 73 ? 0.500 3.167 -5.744 1.00 93.06 73 ALA A O 1
ATOM 577 N N . ALA A 1 74 ? 1.521 5.099 -5.221 1.00 93.88 74 ALA A N 1
ATOM 578 C CA . ALA A 1 74 ? 1.643 4.786 -3.805 1.00 93.88 74 ALA A CA 1
ATOM 579 C C . ALA A 1 74 ? 0.275 4.536 -3.149 1.00 93.88 74 ALA A C 1
ATOM 581 O O . ALA A 1 74 ? 0.127 3.608 -2.352 1.00 93.88 74 ALA A O 1
ATOM 582 N N . ALA A 1 75 ? -0.738 5.329 -3.511 1.00 94.69 75 ALA A N 1
ATOM 583 C CA . ALA A 1 75 ? -2.111 5.145 -3.063 1.00 94.69 75 ALA A CA 1
ATOM 584 C C . ALA A 1 75 ? -2.683 3.797 -3.523 1.00 94.69 75 ALA A C 1
ATOM 586 O O . ALA A 1 75 ? -3.214 3.061 -2.696 1.00 94.69 75 ALA A O 1
ATOM 587 N N . ALA A 1 76 ? -2.556 3.451 -4.807 1.00 92.44 76 ALA A N 1
ATOM 588 C CA . ALA A 1 76 ? -3.044 2.182 -5.348 1.00 92.44 76 ALA A CA 1
ATOM 589 C C . ALA A 1 76 ? -2.345 0.975 -4.704 1.00 92.44 76 ALA A C 1
ATOM 591 O O . ALA A 1 76 ? -3.009 0.049 -4.242 1.00 92.44 76 ALA A O 1
ATOM 592 N N . ASN A 1 77 ? -1.018 1.041 -4.571 1.00 93.19 77 ASN A N 1
ATOM 593 C CA . ASN A 1 77 ? -0.216 0.013 -3.911 1.00 93.19 77 ASN A CA 1
ATOM 594 C C . ASN A 1 77 ? -0.628 -0.162 -2.445 1.00 93.19 77 ASN A C 1
ATOM 596 O O . ASN A 1 77 ? -0.731 -1.284 -1.962 1.00 93.19 77 ASN A O 1
ATOM 600 N N . THR A 1 78 ? -0.890 0.943 -1.740 1.00 93.69 78 THR A N 1
ATOM 601 C CA . THR A 1 78 ? -1.376 0.911 -0.354 1.00 93.69 78 THR A CA 1
ATOM 602 C C . THR A 1 78 ? -2.745 0.252 -0.261 1.00 93.69 78 THR A C 1
ATOM 604 O O . THR A 1 78 ? -2.977 -0.506 0.679 1.00 93.69 78 THR A O 1
ATOM 607 N N . VAL A 1 79 ? -3.649 0.532 -1.211 1.00 92.00 79 VAL A N 1
ATOM 608 C CA . VAL A 1 79 ? -4.976 -0.097 -1.224 1.00 92.00 79 VAL A CA 1
ATOM 609 C C . VAL A 1 79 ? -4.834 -1.608 -1.314 1.00 92.00 79 VAL A C 1
ATOM 611 O O . VAL A 1 79 ? -5.284 -2.314 -0.418 1.00 92.00 79 VAL A O 1
ATOM 614 N N . GLU A 1 80 ? -4.151 -2.079 -2.351 1.00 88.69 80 GLU A N 1
ATOM 615 C CA . GLU A 1 80 ? -3.969 -3.504 -2.610 1.00 88.69 80 GLU A CA 1
ATOM 616 C C . GLU A 1 80 ? -3.258 -4.212 -1.449 1.00 88.69 80 GLU A C 1
ATOM 618 O O . GLU A 1 80 ? -3.714 -5.253 -0.973 1.00 88.69 80 GLU A O 1
ATOM 623 N N . LEU A 1 81 ? -2.190 -3.600 -0.924 1.00 89.44 81 LEU A N 1
ATOM 624 C CA . LEU A 1 81 ? -1.451 -4.132 0.215 1.00 89.44 81 LEU A CA 1
ATOM 625 C C . LEU A 1 81 ? -2.352 -4.284 1.446 1.00 89.44 81 LEU A C 1
ATOM 627 O O . LEU A 1 81 ? -2.347 -5.335 2.085 1.00 89.44 81 LEU A O 1
ATOM 631 N N . PHE A 1 82 ? -3.118 -3.249 1.800 1.00 91.44 82 PHE A N 1
ATOM 632 C CA . PHE A 1 82 ? -3.994 -3.301 2.970 1.00 91.44 82 PHE A CA 1
ATOM 633 C C . PHE A 1 82 ? -5.120 -4.310 2.782 1.00 91.44 82 PHE A C 1
ATOM 635 O O . PHE A 1 82 ? -5.398 -5.068 3.711 1.00 91.44 82 PHE A O 1
ATOM 642 N N . GLU A 1 83 ? -5.751 -4.346 1.608 1.00 86.81 83 GLU A N 1
ATOM 643 C CA . GLU A 1 83 ? -6.838 -5.282 1.329 1.00 86.81 83 GLU A CA 1
ATOM 644 C C . GLU A 1 83 ? -6.381 -6.727 1.459 1.00 86.81 83 GLU A C 1
ATOM 646 O O . GLU A 1 83 ? -7.005 -7.482 2.202 1.00 86.81 83 GLU A O 1
ATOM 651 N N . ILE A 1 84 ? -5.289 -7.102 0.794 1.00 81.88 84 ILE A N 1
ATOM 652 C CA . ILE A 1 84 ? -4.883 -8.506 0.704 1.00 81.88 84 ILE A CA 1
ATOM 653 C C . ILE A 1 84 ? -4.170 -8.969 1.981 1.00 81.88 84 ILE A C 1
ATOM 655 O O . ILE A 1 84 ? -4.450 -10.062 2.472 1.00 81.88 84 ILE A O 1
ATOM 659 N N . MET A 1 85 ? -3.271 -8.156 2.548 1.00 80.94 85 MET A N 1
ATOM 660 C CA . MET A 1 85 ? -2.410 -8.602 3.655 1.00 80.94 85 MET A CA 1
ATOM 661 C C . MET A 1 85 ? -3.042 -8.445 5.037 1.00 80.94 85 MET A C 1
ATOM 663 O O . MET A 1 85 ? -2.703 -9.200 5.945 1.00 80.94 85 MET A O 1
ATOM 667 N N . GLU A 1 86 ? -3.918 -7.458 5.231 1.00 87.69 86 GLU A N 1
ATOM 668 C CA . GLU A 1 86 ? -4.378 -7.080 6.574 1.00 87.69 86 GLU A CA 1
ATOM 669 C C . GLU A 1 86 ? -5.899 -7.152 6.706 1.00 87.69 86 GLU A C 1
ATOM 671 O O . GLU A 1 86 ? -6.414 -7.824 7.600 1.00 87.69 86 GLU A O 1
ATOM 676 N N . LEU A 1 87 ? -6.642 -6.494 5.814 1.00 87.69 87 LEU A N 1
ATOM 677 C CA . LEU A 1 87 ? -8.097 -6.404 5.920 1.00 87.69 87 LEU A CA 1
ATOM 678 C C . LEU A 1 87 ? -8.784 -7.721 5.552 1.00 87.69 87 LEU A C 1
ATOM 680 O O . LEU A 1 87 ? -9.756 -8.088 6.212 1.00 87.69 87 LEU A O 1
ATOM 684 N N . TYR A 1 88 ? -8.280 -8.441 4.544 1.00 81.25 88 TYR A N 1
ATOM 685 C CA . TYR A 1 88 ? -8.822 -9.741 4.163 1.00 81.25 88 TYR A CA 1
ATOM 686 C C . TYR A 1 88 ? -8.685 -10.777 5.289 1.00 81.25 88 TYR A C 1
ATOM 688 O O . TYR A 1 88 ? -9.722 -11.283 5.726 1.00 81.25 88 TYR A O 1
ATOM 696 N N . PRO A 1 89 ? -7.487 -11.038 5.854 1.00 81.44 89 PRO A N 1
ATOM 697 C CA . PRO A 1 89 ? -7.351 -11.994 6.953 1.00 81.44 89 PRO A CA 1
ATOM 698 C C . PRO A 1 89 ? -8.098 -11.575 8.225 1.00 81.44 89 PRO A C 1
ATOM 700 O O . PRO A 1 89 ? -8.553 -12.430 8.983 1.00 81.44 89 PRO A O 1
ATOM 703 N N . ALA A 1 90 ? -8.242 -10.269 8.479 1.00 83.69 90 ALA A N 1
ATOM 704 C CA . ALA A 1 90 ? -8.960 -9.770 9.652 1.00 83.69 90 ALA A CA 1
ATOM 705 C C . ALA A 1 90 ? -10.491 -9.852 9.522 1.00 83.69 90 ALA A C 1
ATOM 707 O O . ALA A 1 90 ? -11.199 -9.800 10.535 1.00 83.69 90 ALA A O 1
ATOM 708 N N . GLY A 1 91 ? -11.018 -9.949 8.297 1.00 80.44 91 GLY A N 1
ATOM 709 C CA . GLY A 1 91 ? -12.448 -10.030 8.016 1.00 80.44 91 GLY A CA 1
ATOM 710 C C . GLY A 1 91 ? -13.266 -8.961 8.754 1.00 80.44 91 GLY A C 1
ATOM 711 O O . GLY A 1 91 ? -12.936 -7.774 8.770 1.00 80.44 91 GLY A O 1
ATOM 712 N N . VAL A 1 92 ? -14.345 -9.388 9.417 1.00 81.81 92 VAL A N 1
ATOM 713 C CA . VAL A 1 92 ? -15.252 -8.491 10.161 1.00 81.81 92 VAL A CA 1
ATOM 714 C C . VAL A 1 92 ? -14.633 -7.879 11.421 1.00 81.81 92 VAL A C 1
ATOM 716 O O . VAL A 1 92 ? -15.132 -6.863 11.912 1.00 81.81 92 VAL A O 1
ATOM 719 N N . ALA A 1 93 ? -13.563 -8.476 11.959 1.00 85.56 93 ALA A N 1
ATOM 720 C CA . ALA A 1 93 ? -12.922 -7.991 13.178 1.00 85.56 93 ALA A CA 1
ATOM 721 C C . ALA A 1 93 ? -12.195 -6.658 12.953 1.00 85.56 93 ALA A C 1
ATOM 723 O O . ALA A 1 93 ? -12.057 -5.880 13.905 1.00 85.56 93 ALA A O 1
ATOM 724 N N . GLY A 1 94 ? -11.771 -6.403 11.710 1.00 88.75 94 GLY A N 1
ATOM 725 C CA . GLY A 1 94 ? -11.067 -5.202 11.279 1.00 88.75 94 GLY A CA 1
ATOM 726 C C . GLY A 1 94 ? -9.674 -5.035 11.890 1.00 88.75 94 GLY A C 1
ATOM 727 O O . GLY A 1 94 ? -9.278 -5.724 12.834 1.00 88.75 94 GLY A O 1
ATOM 728 N N . VAL A 1 95 ? -8.947 -4.051 11.371 1.00 94.00 95 VAL A N 1
ATOM 729 C CA . VAL A 1 95 ? -7.547 -3.763 11.708 1.00 94.00 95 VAL A CA 1
ATOM 730 C C . VAL A 1 95 ? -7.418 -2.346 12.264 1.00 94.00 95 VAL A C 1
ATOM 732 O O . VAL A 1 95 ? -8.120 -1.433 11.830 1.00 94.00 95 VAL A O 1
ATOM 735 N N . SER A 1 96 ? -6.550 -2.142 13.257 1.00 95.25 96 SER A N 1
ATOM 736 C CA . SER A 1 96 ? -6.294 -0.806 13.808 1.00 95.25 96 SER A CA 1
ATOM 737 C C . SER A 1 96 ? -5.467 0.053 12.847 1.00 95.25 96 SER A C 1
ATOM 739 O O . SER A 1 96 ? -4.649 -0.454 12.078 1.00 95.25 96 SER A O 1
ATOM 741 N N . LEU A 1 97 ? -5.626 1.378 12.931 1.00 94.25 97 LEU A N 1
ATOM 742 C CA . LEU A 1 97 ? -4.808 2.312 12.147 1.00 94.25 97 LEU A CA 1
ATOM 743 C C . LEU A 1 97 ? -3.307 2.162 12.438 1.00 94.25 97 LEU A C 1
ATOM 745 O O . LEU A 1 97 ? -2.508 2.273 11.516 1.00 94.25 97 LEU A O 1
ATOM 749 N N . ASP A 1 98 ? -2.928 1.859 13.681 1.00 94.06 98 ASP A N 1
ATOM 750 C CA . ASP A 1 98 ? -1.521 1.675 14.062 1.00 94.06 98 ASP A CA 1
ATOM 751 C C . ASP A 1 98 ? -0.891 0.474 13.352 1.00 94.06 98 ASP A C 1
ATOM 753 O O . ASP A 1 98 ? 0.241 0.548 12.874 1.00 94.06 98 ASP A O 1
ATOM 757 N N . ARG A 1 99 ? -1.648 -0.622 13.214 1.00 93.19 99 ARG A N 1
ATOM 758 C CA . ARG A 1 99 ? -1.198 -1.802 12.475 1.00 93.19 99 ARG A CA 1
ATOM 759 C C . ARG A 1 99 ? -1.026 -1.490 10.989 1.00 93.19 99 ARG A C 1
ATOM 761 O O . ARG A 1 99 ? 0.000 -1.837 10.412 1.00 93.19 99 ARG A O 1
ATOM 768 N N . LEU A 1 100 ? -1.978 -0.776 10.388 1.00 93.56 100 LEU A N 1
ATOM 769 C CA . LEU A 1 100 ? -1.878 -0.346 8.990 1.00 93.56 100 LEU A CA 1
ATOM 770 C C . LEU A 1 100 ? -0.697 0.610 8.761 1.00 93.56 100 LEU A C 1
ATOM 772 O O . LEU A 1 100 ? 0.017 0.487 7.768 1.00 93.56 100 LEU A O 1
ATOM 776 N N . ALA A 1 101 ? -0.441 1.522 9.702 1.00 93.31 101 ALA A N 1
ATOM 777 C CA . ALA A 1 101 ? 0.720 2.405 9.664 1.00 93.31 101 ALA A CA 1
ATOM 778 C C . ALA A 1 101 ? 2.038 1.620 9.741 1.00 93.31 101 ALA A C 1
ATOM 780 O O . ALA A 1 101 ? 2.970 1.929 9.001 1.00 93.31 101 ALA A O 1
ATOM 781 N N . GLN A 1 102 ? 2.109 0.593 10.595 1.00 91.12 102 GLN A N 1
ATOM 782 C CA . GLN A 1 102 ? 3.275 -0.285 10.709 1.00 91.12 102 GLN A CA 1
ATOM 783 C C . GLN A 1 102 ? 3.536 -1.041 9.401 1.00 91.12 102 GLN A C 1
ATOM 785 O O . GLN A 1 102 ? 4.672 -1.085 8.931 1.00 91.12 102 GLN A O 1
ATOM 790 N N . VAL A 1 103 ? 2.487 -1.607 8.803 1.00 90.69 103 VAL A N 1
ATOM 791 C CA . VAL A 1 103 ? 2.582 -2.356 7.544 1.00 90.69 103 VAL A CA 1
ATOM 792 C C . VAL A 1 103 ? 3.020 -1.443 6.408 1.00 90.69 103 VAL A C 1
ATOM 794 O O . VAL A 1 103 ? 3.990 -1.752 5.727 1.00 90.69 103 VAL A O 1
ATOM 797 N N . HIS A 1 104 ? 2.396 -0.275 6.250 1.00 92.06 104 HIS A N 1
ATOM 79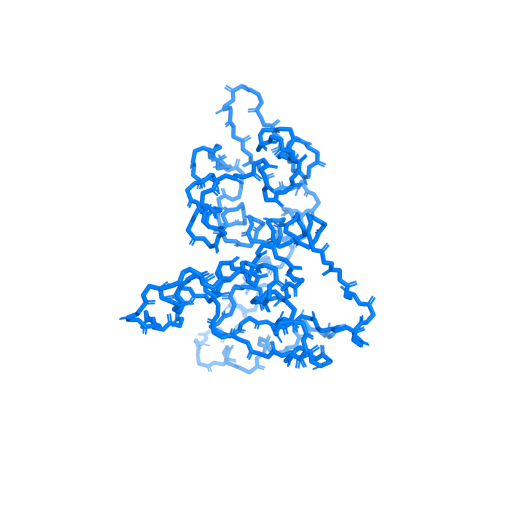8 C CA . HIS A 1 104 ? 2.847 0.700 5.258 1.00 92.06 104 HIS A CA 1
ATOM 799 C C . HIS A 1 104 ? 4.294 1.142 5.517 1.00 92.06 104 HIS A C 1
ATOM 801 O O . HIS A 1 104 ? 5.093 1.225 4.590 1.00 92.06 104 HIS A O 1
ATOM 807 N N . GLY A 1 105 ? 4.652 1.406 6.776 1.00 89.94 105 GLY A N 1
ATOM 808 C CA . GLY A 1 105 ? 6.002 1.807 7.169 1.00 89.94 105 GLY A CA 1
ATOM 809 C C . GLY A 1 105 ? 7.077 0.794 6.777 1.00 89.94 105 GLY A C 1
ATOM 810 O O . GLY A 1 105 ? 8.178 1.189 6.408 1.00 89.94 105 GLY A O 1
ATOM 811 N N . HIS A 1 106 ? 6.745 -0.496 6.811 1.00 87.88 106 HIS A N 1
ATOM 812 C CA . HIS A 1 106 ? 7.652 -1.569 6.422 1.00 87.88 106 HIS A CA 1
ATOM 813 C C . HIS A 1 106 ? 7.995 -1.540 4.924 1.00 87.88 106 HIS A C 1
ATOM 815 O O . HIS A 1 106 ? 9.167 -1.617 4.574 1.00 87.88 106 HIS A O 1
ATOM 821 N N . TYR A 1 107 ? 6.997 -1.378 4.049 1.00 87.81 107 TYR A N 1
ATOM 822 C CA . TYR A 1 107 ? 7.200 -1.447 2.592 1.00 87.81 107 TYR A CA 1
ATOM 823 C C . TYR A 1 107 ? 7.581 -0.106 1.962 1.00 87.81 107 TYR A C 1
ATOM 825 O O . TYR A 1 107 ? 8.403 -0.041 1.052 1.00 87.81 107 TYR A O 1
ATOM 833 N N . PHE A 1 108 ? 6.993 0.984 2.447 1.00 90.94 108 PHE A N 1
ATOM 834 C CA . PHE A 1 108 ? 7.154 2.313 1.863 1.00 90.94 108 PHE A CA 1
ATOM 835 C C . PHE A 1 108 ? 8.130 3.184 2.653 1.00 90.94 108 PHE A C 1
ATOM 837 O O . PHE A 1 108 ? 8.428 4.295 2.225 1.00 90.94 108 PHE A O 1
ATOM 844 N N . GLY A 1 109 ? 8.613 2.735 3.811 1.00 88.38 109 GLY A N 1
ATOM 845 C CA . GLY A 1 109 ? 9.358 3.582 4.735 1.00 88.38 109 GLY A CA 1
ATOM 846 C C . GLY A 1 109 ? 8.462 4.585 5.475 1.00 88.38 109 GLY A C 1
ATOM 847 O O . GLY A 1 109 ? 7.229 4.511 5.476 1.00 88.38 109 GLY A O 1
ATOM 848 N N . SER A 1 110 ? 9.088 5.546 6.154 1.00 87.31 110 SER A N 1
ATOM 849 C CA . SER A 1 110 ? 8.379 6.507 7.003 1.00 87.31 110 SER A CA 1
ATOM 850 C C . SER A 1 110 ? 7.718 7.647 6.212 1.00 87.31 110 SER A C 1
ATOM 852 O O . SER A 1 110 ? 8.183 8.073 5.155 1.00 87.31 110 SER A O 1
ATOM 854 N N . GLY A 1 111 ? 6.629 8.193 6.766 1.00 89.19 111 GLY A N 1
ATOM 855 C CA . GLY A 1 111 ? 5.934 9.355 6.203 1.00 89.19 111 GLY A CA 1
ATOM 856 C C . GLY A 1 111 ? 4.825 8.993 5.213 1.00 89.19 111 GLY A C 1
ATOM 857 O O . GLY A 1 111 ? 4.917 9.311 4.027 1.00 89.19 111 GLY A O 1
ATOM 858 N N . PHE A 1 112 ? 3.742 8.398 5.723 1.00 93.44 112 PHE A N 1
ATOM 859 C CA . PHE A 1 112 ? 2.545 8.053 4.943 1.00 93.44 112 PHE A CA 1
ATOM 860 C C . PHE A 1 112 ? 2.004 9.248 4.144 1.00 93.44 112 PHE A C 1
ATOM 862 O O . PHE A 1 112 ? 1.857 9.165 2.932 1.00 93.44 112 PHE A O 1
ATOM 869 N N . GLU A 1 113 ? 1.777 10.392 4.799 1.00 95.12 113 GLU A N 1
ATOM 870 C CA . GLU A 1 113 ? 1.190 11.577 4.152 1.00 95.12 113 GLU A CA 1
ATOM 871 C C . GLU A 1 113 ? 2.077 12.138 3.039 1.00 95.12 113 GLU A C 1
ATOM 873 O O . GLU A 1 113 ? 1.580 12.533 1.991 1.00 95.12 113 GLU A O 1
ATOM 878 N N . LYS A 1 114 ? 3.399 12.080 3.213 1.00 93.88 114 LYS A N 1
ATOM 879 C CA . LYS A 1 114 ? 4.357 12.471 2.175 1.00 93.88 114 LYS A CA 1
ATOM 880 C C . LYS A 1 114 ? 4.375 11.495 0.997 1.00 93.88 114 LYS A C 1
ATOM 882 O O . LYS A 1 114 ? 4.770 11.884 -0.093 1.00 93.88 114 LYS A O 1
ATOM 887 N N . THR A 1 115 ? 4.003 10.240 1.218 1.00 93.25 115 THR A N 1
ATOM 888 C CA . THR A 1 115 ? 4.068 9.171 0.216 1.00 93.25 115 THR A CA 1
ATOM 889 C C . THR A 1 115 ? 2.769 9.069 -0.575 1.00 93.25 115 THR A C 1
ATOM 891 O O . THR A 1 115 ? 2.796 9.049 -1.799 1.00 93.25 115 THR A O 1
ATOM 894 N N . VAL A 1 116 ? 1.630 9.089 0.114 1.00 94.06 116 VAL A N 1
ATOM 895 C CA . VAL A 1 116 ? 0.286 8.915 -0.460 1.00 94.06 116 VAL A CA 1
ATOM 896 C C . VAL A 1 116 ? -0.404 10.262 -0.734 1.00 94.06 116 VAL A C 1
ATOM 898 O O . VAL A 1 116 ? -1.409 10.323 -1.434 1.00 94.06 116 VAL A O 1
ATOM 901 N N . GLY A 1 117 ? 0.115 11.367 -0.189 1.00 93.25 117 GLY A N 1
ATOM 902 C CA . GLY A 1 117 ? -0.460 12.709 -0.347 1.00 93.25 117 GLY A CA 1
ATOM 903 C C . GLY A 1 117 ? -1.671 12.988 0.551 1.00 93.25 117 GLY A C 1
ATOM 904 O O . GLY A 1 117 ? -2.320 14.022 0.403 1.00 93.25 117 GLY A O 1
ATOM 905 N N . LYS A 1 118 ? -2.009 12.076 1.474 1.00 94.50 118 LYS A N 1
ATOM 906 C CA . LYS A 1 118 ? -3.157 12.188 2.390 1.00 94.50 118 LYS A CA 1
ATOM 907 C C . LYS A 1 118 ? -2.835 11.617 3.764 1.00 94.50 118 LYS A C 1
ATOM 909 O O . LYS A 1 118 ? -2.007 10.723 3.898 1.00 94.50 118 LYS A O 1
ATOM 914 N N . LYS A 1 119 ? -3.547 12.072 4.797 1.00 95.19 119 LYS A N 1
ATOM 915 C CA . LYS A 1 119 ? -3.473 11.472 6.140 1.00 95.19 119 LYS A CA 1
ATOM 916 C C . LYS A 1 119 ? -4.045 10.054 6.132 1.00 95.19 119 LYS A C 1
ATOM 918 O O . LYS A 1 119 ? -5.108 9.839 5.558 1.00 95.19 119 LYS A O 1
ATOM 923 N N . LEU A 1 120 ? -3.406 9.123 6.849 1.00 94.69 120 LEU A N 1
ATOM 924 C CA . LEU A 1 120 ? -3.804 7.706 6.894 1.00 94.69 120 LEU A CA 1
ATOM 925 C C . LEU A 1 120 ? -5.286 7.513 7.237 1.00 94.69 120 LEU A C 1
ATOM 927 O O . LEU A 1 120 ? -5.992 6.812 6.523 1.00 94.69 120 LEU A O 1
ATOM 931 N N . ARG A 1 121 ? -5.792 8.178 8.285 1.00 93.88 121 ARG A N 1
ATOM 932 C CA . ARG A 1 121 ? -7.214 8.071 8.657 1.00 93.88 121 ARG A CA 1
ATOM 933 C C . ARG A 1 121 ? -8.141 8.523 7.525 1.00 93.88 121 ARG A C 1
ATOM 935 O O . ARG A 1 121 ? -9.105 7.830 7.231 1.00 93.88 121 ARG A O 1
ATOM 942 N N . GLN A 1 122 ? -7.838 9.657 6.892 1.00 94.75 122 GLN A N 1
ATOM 943 C CA . GLN A 1 122 ? -8.632 10.179 5.777 1.00 94.75 122 GLN A CA 1
ATOM 944 C C . GLN A 1 122 ? -8.599 9.217 4.586 1.00 94.75 122 GLN A C 1
ATOM 946 O O . GLN A 1 122 ? -9.636 8.909 4.013 1.00 94.75 122 GLN A O 1
ATOM 951 N N . PHE A 1 123 ? -7.418 8.689 4.266 1.00 95.25 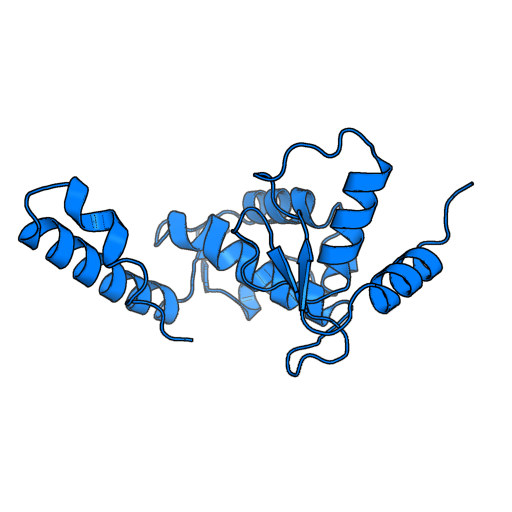123 PHE A N 1
ATOM 952 C CA . PHE A 1 123 ? -7.244 7.691 3.219 1.00 95.25 123 PHE A CA 1
ATOM 953 C C . PHE A 1 123 ? -8.077 6.430 3.486 1.00 95.25 123 PHE A C 1
ATOM 955 O O . PHE A 1 123 ? -8.791 5.967 2.601 1.00 95.25 123 PHE A O 1
ATOM 962 N N . CYS A 1 124 ? -8.046 5.903 4.714 1.00 93.69 124 CYS A N 1
ATOM 963 C CA . CYS A 1 124 ? -8.823 4.719 5.066 1.00 93.69 124 CYS A CA 1
ATOM 964 C C . CYS A 1 124 ? -10.334 4.961 5.014 1.00 93.69 124 CYS A C 1
ATOM 966 O O . CYS A 1 124 ? -11.052 4.070 4.588 1.00 93.69 124 CYS A O 1
ATOM 968 N N . ILE A 1 125 ? -10.815 6.144 5.407 1.00 93.19 125 ILE A N 1
ATOM 969 C CA . ILE A 1 125 ? -12.240 6.502 5.301 1.00 93.19 125 ILE A CA 1
ATOM 970 C C . ILE A 1 125 ? -12.686 6.570 3.833 1.00 93.19 125 ILE A C 1
ATOM 972 O O . ILE A 1 125 ? -13.801 6.181 3.509 1.00 93.19 125 ILE A O 1
ATOM 976 N N . GLU A 1 126 ? -11.830 7.067 2.939 1.00 92.62 126 GLU A N 1
ATOM 977 C CA . GLU A 1 126 ? -12.155 7.181 1.513 1.00 92.62 126 GLU A CA 1
ATOM 978 C C . GLU A 1 126 ? -12.125 5.840 0.773 1.00 92.62 126 GLU A C 1
ATOM 980 O O . GLU A 1 126 ? -12.857 5.660 -0.200 1.00 92.62 126 GLU A O 1
ATOM 985 N N . LYS A 1 127 ? -11.233 4.929 1.175 1.00 91.38 127 LYS A N 1
ATOM 986 C CA . LYS A 1 127 ? -10.967 3.679 0.446 1.00 91.38 127 LYS A CA 1
ATOM 987 C C . LYS A 1 127 ? -11.617 2.449 1.069 1.00 91.38 127 LYS A C 1
ATOM 989 O O . LYS A 1 127 ? -11.871 1.484 0.354 1.00 91.38 127 LYS A O 1
ATOM 994 N N . PHE A 1 128 ? -11.901 2.479 2.366 1.00 91.31 128 PHE A N 1
ATOM 995 C CA . PHE A 1 128 ? -12.345 1.323 3.141 1.00 91.31 128 PHE A CA 1
ATOM 996 C C . PHE A 1 128 ? -13.512 1.668 4.060 1.00 91.31 128 PHE A C 1
ATOM 998 O O . PHE A 1 128 ? -13.940 2.814 4.174 1.00 91.31 128 PHE A O 1
ATOM 1005 N N . GLU A 1 129 ? -14.020 0.655 4.758 1.00 90.75 129 GLU A N 1
ATOM 1006 C CA . GLU A 1 129 ? -15.041 0.856 5.775 1.00 90.75 129 GLU A CA 1
ATOM 1007 C C . GLU A 1 129 ? -14.373 1.176 7.120 1.00 90.75 129 GLU A C 1
ATOM 1009 O O . GLU A 1 129 ? -13.633 0.359 7.672 1.00 90.75 129 GLU A O 1
ATOM 1014 N N . TYR A 1 130 ? -14.607 2.381 7.646 1.00 90.81 130 TYR A N 1
ATOM 1015 C CA . TYR A 1 130 ? -14.067 2.822 8.933 1.00 90.81 130 TYR A CA 1
ATOM 1016 C C . TYR A 1 130 ? -15.136 2.769 10.026 1.00 90.81 130 TYR A C 1
ATOM 1018 O O . TYR A 1 130 ? -16.186 3.397 9.920 1.00 90.81 130 TYR A O 1
ATOM 1026 N N . ASP A 1 131 ? -14.853 2.046 11.105 1.00 89.31 131 ASP A N 1
ATOM 1027 C CA . ASP A 1 131 ? -15.718 1.946 12.278 1.00 89.31 131 ASP A CA 1
ATOM 1028 C C . ASP A 1 131 ? -15.242 2.945 13.344 1.00 89.31 131 ASP A C 1
ATOM 1030 O O . ASP A 1 131 ? -14.277 2.686 14.066 1.00 89.31 131 ASP A O 1
ATOM 1034 N N . ASP A 1 132 ? -15.916 4.096 13.453 1.00 86.19 132 ASP A N 1
ATOM 1035 C CA . ASP A 1 132 ? -15.549 5.173 14.390 1.00 86.19 132 ASP A CA 1
ATOM 1036 C C . ASP A 1 132 ? -15.620 4.747 15.865 1.00 86.19 132 ASP A C 1
ATOM 1038 O O . ASP A 1 132 ? -14.866 5.258 16.698 1.00 86.19 132 ASP A O 1
ATOM 1042 N N . ARG A 1 133 ? -16.489 3.785 16.203 1.00 88.31 133 ARG A N 1
ATOM 1043 C CA . ARG A 1 133 ? -16.658 3.301 17.580 1.00 88.31 133 ARG A CA 1
ATOM 1044 C C . ARG A 1 133 ? -15.472 2.452 18.013 1.00 88.31 133 ARG A C 1
ATOM 1046 O O . ARG A 1 133 ? -14.996 2.584 19.137 1.00 88.31 133 ARG A O 1
ATOM 1053 N N . THR A 1 134 ? -15.013 1.565 17.136 1.00 88.62 134 THR A N 1
ATOM 1054 C CA . THR A 1 134 ? -13.891 0.659 17.434 1.00 88.62 134 THR A CA 1
ATOM 1055 C C . THR A 1 134 ? -12.545 1.186 16.939 1.00 88.62 134 THR A C 1
ATOM 1057 O O . THR A 1 134 ? -11.509 0.620 17.281 1.00 88.62 134 THR A O 1
ATOM 1060 N N . ARG A 1 135 ? -12.547 2.287 16.175 1.00 89.62 135 ARG A N 1
ATOM 1061 C CA . ARG A 1 135 ? -11.388 2.881 15.488 1.00 89.62 135 ARG A CA 1
ATOM 1062 C C . ARG A 1 135 ? -10.657 1.889 14.580 1.00 89.62 135 ARG A C 1
ATOM 1064 O O . ARG A 1 135 ? -9.432 1.951 14.443 1.00 89.62 135 ARG A O 1
ATOM 1071 N N . LYS A 1 136 ? -11.408 0.974 13.966 1.00 92.88 136 LYS A N 1
ATOM 1072 C CA . LYS A 1 136 ? -10.882 -0.070 13.084 1.00 92.88 136 LYS A CA 1
ATOM 1073 C C . LYS A 1 136 ? -11.296 0.146 11.636 1.00 92.88 136 LYS A C 1
ATOM 1075 O O . LYS A 1 136 ? -12.364 0.679 11.356 1.00 92.88 136 LYS A O 1
ATOM 1080 N N . VAL A 1 137 ? -10.447 -0.320 10.732 1.00 93.12 137 VAL A N 1
ATOM 1081 C CA . VAL A 1 137 ? -10.675 -0.367 9.289 1.00 93.12 137 VAL A CA 1
ATOM 1082 C C . VAL A 1 137 ? -11.082 -1.785 8.904 1.00 93.12 137 VAL A C 1
ATOM 1084 O O . VAL A 1 137 ? -10.499 -2.749 9.400 1.00 93.12 137 VAL A O 1
ATOM 1087 N N . LYS A 1 138 ? -12.072 -1.925 8.028 1.00 90.56 138 LYS A N 1
ATOM 1088 C CA . LYS A 1 138 ? -12.559 -3.201 7.498 1.00 90.56 138 LYS A CA 1
ATOM 1089 C C . LYS A 1 138 ? -12.514 -3.168 5.975 1.00 90.56 138 LYS A C 1
ATOM 1091 O O . LYS A 1 138 ? -12.664 -2.107 5.365 1.00 90.56 138 LYS A O 1
ATOM 1096 N N . ALA A 1 139 ? -12.334 -4.337 5.364 1.00 82.94 139 ALA A N 1
ATOM 1097 C CA . ALA A 1 139 ? -12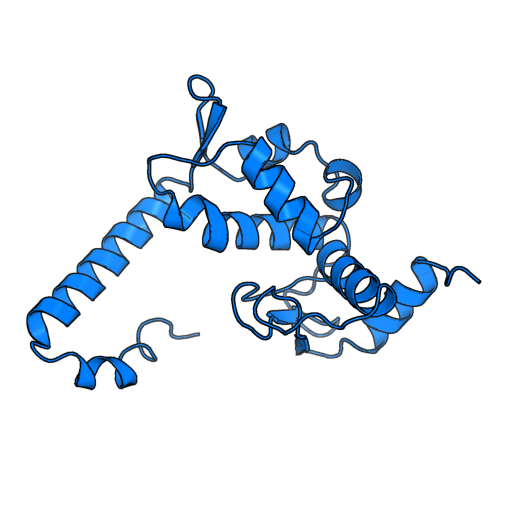.558 -4.476 3.930 1.00 82.94 139 ALA A CA 1
ATOM 1098 C C . ALA A 1 139 ? -14.011 -4.098 3.608 1.00 82.94 139 ALA A C 1
ATOM 1100 O O . ALA A 1 139 ? -14.909 -4.327 4.420 1.00 82.94 139 ALA A O 1
ATOM 1101 N N . SER A 1 140 ? -14.246 -3.525 2.428 1.00 77.00 140 SER A N 1
ATOM 1102 C CA . SER A 1 140 ? -15.601 -3.127 2.047 1.00 77.00 140 SER A CA 1
ATOM 1103 C C . SER A 1 140 ? -16.553 -4.328 2.056 1.00 77.00 140 SER A C 1
ATOM 1105 O O . SER A 1 140 ? -16.180 -5.446 1.686 1.00 77.00 140 SER A O 1
ATOM 1107 N N . GLN A 1 141 ? -17.819 -4.104 2.410 1.00 72.06 141 GLN A N 1
ATOM 1108 C CA . GLN A 1 141 ? -18.822 -5.172 2.433 1.00 72.06 141 GLN A CA 1
ATOM 1109 C C . GLN A 1 141 ? -18.957 -5.905 1.084 1.00 72.06 141 GLN A C 1
ATOM 1111 O O . GLN A 1 141 ? -19.244 -7.103 1.058 1.00 72.06 141 GLN A O 1
ATOM 1116 N N . LYS A 1 142 ? -18.717 -5.216 -0.043 1.00 71.62 142 LYS A N 1
ATOM 1117 C CA . LYS A 1 142 ? -18.681 -5.817 -1.388 1.00 71.62 142 LYS A CA 1
ATOM 1118 C C . LYS A 1 142 ? -17.558 -6.851 -1.504 1.00 71.62 142 LYS A C 1
ATOM 1120 O O . LYS A 1 142 ? -17.808 -7.964 -1.962 1.00 71.62 142 LYS A O 1
ATOM 1125 N N . VAL A 1 143 ? -16.362 -6.489 -1.049 1.00 69.06 143 VAL A N 1
ATOM 1126 C CA . VAL A 1 143 ? -15.173 -7.346 -1.037 1.00 69.06 143 VAL A CA 1
ATOM 1127 C C . VAL A 1 143 ? -15.384 -8.527 -0.081 1.00 69.06 143 VAL A C 1
ATOM 1129 O O . VAL A 1 143 ? -15.282 -9.672 -0.509 1.00 69.06 143 VAL A O 1
ATOM 1132 N N . LEU A 1 144 ? -15.865 -8.286 1.145 1.00 68.62 144 LEU A N 1
ATOM 1133 C CA . LEU A 1 144 ? -16.212 -9.346 2.107 1.00 68.62 144 LEU A CA 1
ATOM 1134 C C . LEU A 1 144 ? -17.290 -10.319 1.587 1.00 68.62 144 LEU A C 1
ATOM 1136 O O . LEU A 1 144 ? -17.279 -11.510 1.904 1.00 68.62 144 LEU A O 1
ATOM 1140 N N . ASN A 1 145 ? -18.250 -9.836 0.793 1.00 71.38 145 ASN A N 1
ATOM 1141 C CA . ASN A 1 145 ? -19.290 -10.678 0.196 1.00 71.38 145 ASN A CA 1
ATOM 1142 C C . ASN A 1 145 ? -18.772 -11.506 -0.983 1.00 71.38 145 ASN A C 1
ATOM 1144 O O . ASN A 1 145 ? -19.172 -12.661 -1.127 1.00 71.38 145 ASN A O 1
ATOM 1148 N N . ALA A 1 146 ? -17.896 -10.939 -1.815 1.00 67.31 146 ALA A N 1
ATOM 1149 C CA . ALA A 1 146 ? -17.189 -11.697 -2.844 1.00 67.31 146 ALA A CA 1
ATOM 1150 C C . ALA A 1 146 ? -16.328 -12.798 -2.199 1.00 67.31 146 ALA A C 1
ATOM 1152 O O . ALA A 1 146 ? -16.375 -13.948 -2.626 1.00 67.31 146 ALA A O 1
ATOM 1153 N N . MET A 1 147 ? -15.659 -12.481 -1.091 1.00 62.47 147 MET A N 1
ATOM 1154 C CA . MET A 1 147 ? -14.829 -13.415 -0.326 1.00 62.47 147 MET A CA 1
ATOM 1155 C C . MET A 1 147 ? -15.627 -14.571 0.273 1.00 62.47 147 MET A C 1
ATOM 1157 O O . MET A 1 147 ? -15.253 -15.722 0.079 1.00 62.47 147 MET A O 1
ATOM 1161 N N . ARG A 1 148 ? -16.786 -14.305 0.895 1.00 65.94 148 ARG A N 1
ATOM 1162 C CA . ARG A 1 148 ? -17.682 -15.374 1.377 1.00 65.94 148 ARG A CA 1
ATOM 1163 C C . ARG A 1 148 ? -18.095 -16.345 0.269 1.00 65.94 148 ARG A C 1
ATOM 1165 O O . ARG A 1 148 ? -18.270 -17.529 0.539 1.00 65.94 148 ARG A O 1
ATOM 1172 N N . LYS A 1 149 ? -18.248 -15.868 -0.971 1.00 66.12 149 LYS A N 1
ATOM 1173 C CA . LYS A 1 149 ? -18.550 -16.735 -2.120 1.00 66.12 149 LYS A CA 1
ATOM 1174 C C . LYS A 1 149 ? -17.345 -17.583 -2.531 1.00 66.12 149 LYS A C 1
ATOM 1176 O O . LYS A 1 149 ? -17.530 -18.765 -2.799 1.00 66.12 149 LYS A O 1
ATOM 1181 N N . VAL A 1 150 ? -16.139 -17.012 -2.538 1.00 61.94 150 VAL A N 1
ATOM 1182 C CA . VAL A 1 150 ? -14.895 -17.741 -2.848 1.00 61.94 150 VAL A CA 1
ATOM 1183 C C . VAL A 1 150 ? -14.586 -18.792 -1.777 1.00 61.94 150 VAL A C 1
ATOM 1185 O O . VAL A 1 150 ? -14.297 -19.935 -2.114 1.00 61.94 150 VAL A O 1
ATOM 1188 N N . GLU A 1 151 ? -14.711 -18.459 -0.491 1.00 58.88 151 GLU A N 1
ATOM 1189 C CA . GLU A 1 151 ? -14.524 -19.419 0.605 1.00 58.88 151 GLU A CA 1
ATOM 1190 C C . GLU A 1 151 ? -15.587 -20.519 0.604 1.00 58.88 151 GLU A C 1
ATOM 1192 O O . GLU A 1 151 ? -15.251 -21.684 0.801 1.00 58.88 151 GLU A O 1
ATOM 1197 N N . ALA A 1 152 ? -16.854 -20.187 0.333 1.00 59.91 152 ALA A N 1
ATOM 1198 C CA . ALA A 1 152 ? -17.907 -21.189 0.190 1.00 59.91 152 ALA A CA 1
ATOM 1199 C C . ALA A 1 152 ? -17.637 -22.131 -0.994 1.00 59.91 152 ALA A C 1
ATOM 1201 O O . ALA A 1 152 ? -17.808 -23.342 -0.860 1.00 59.91 152 ALA A O 1
ATOM 1202 N N . ALA A 1 153 ? -17.160 -21.600 -2.125 1.00 57.47 153 ALA A N 1
ATOM 1203 C CA . ALA A 1 153 ? -16.750 -22.402 -3.275 1.00 57.47 153 ALA A CA 1
ATOM 1204 C C . ALA A 1 153 ? -15.546 -23.300 -2.937 1.00 57.47 153 ALA A C 1
ATOM 1206 O O . ALA A 1 153 ? -15.577 -24.498 -3.207 1.00 57.47 153 ALA A O 1
ATOM 1207 N N . ARG A 1 154 ? -14.525 -22.767 -2.255 1.00 54.53 154 ARG A N 1
ATOM 1208 C CA . ARG A 1 154 ? -13.346 -23.530 -1.818 1.00 54.53 154 ARG A CA 1
ATOM 1209 C C . ARG A 1 154 ? -13.700 -24.610 -0.793 1.00 54.53 154 ARG A C 1
ATOM 1211 O O . ARG A 1 154 ? -13.213 -25.730 -0.895 1.00 54.53 154 ARG A O 1
ATOM 1218 N N . GLY A 1 155 ? -14.576 -24.305 0.161 1.00 54.53 155 GLY A N 1
ATOM 1219 C CA . GLY A 1 155 ? -15.090 -25.260 1.141 1.00 54.53 155 GLY A CA 1
ATOM 1220 C C . GLY A 1 155 ? -15.905 -26.382 0.494 1.00 54.53 155 GLY A C 1
ATOM 1221 O O . GLY A 1 155 ? -15.768 -27.535 0.891 1.00 54.53 155 GLY A O 1
ATOM 1222 N N . GLN A 1 156 ? -16.687 -26.079 -0.548 1.00 57.69 156 GLN A N 1
ATOM 1223 C CA . GLN A 1 156 ? -17.389 -27.094 -1.342 1.00 57.69 156 GLN A CA 1
ATOM 1224 C C . GLN A 1 156 ? -16.434 -27.972 -2.157 1.00 57.69 156 GLN A C 1
ATOM 1226 O O . GLN A 1 156 ? -16.683 -29.170 -2.269 1.00 57.69 156 GLN A O 1
ATOM 1231 N N . ILE A 1 157 ? -15.345 -27.414 -2.693 1.00 54.75 157 ILE A N 1
ATOM 1232 C CA . ILE A 1 157 ? -14.309 -28.183 -3.400 1.00 54.75 157 ILE A CA 1
ATOM 1233 C C . ILE A 1 157 ? -13.586 -29.122 -2.426 1.00 54.75 157 ILE A C 1
ATOM 1235 O O . ILE A 1 157 ? -13.495 -30.313 -2.695 1.00 54.75 157 ILE A O 1
ATOM 1239 N N . ILE A 1 158 ? -13.168 -28.634 -1.253 1.00 52.03 158 ILE A N 1
ATOM 1240 C CA . ILE A 1 158 ? -12.510 -29.453 -0.216 1.00 52.03 158 ILE A CA 1
ATOM 1241 C C . ILE A 1 158 ? -13.452 -30.548 0.312 1.00 52.03 158 ILE A C 1
ATOM 1243 O O . ILE A 1 158 ? -13.038 -31.691 0.496 1.00 52.03 158 ILE A O 1
ATOM 1247 N N . ALA A 1 159 ? -14.734 -30.227 0.520 1.00 56.91 159 ALA A N 1
ATOM 1248 C CA . ALA A 1 159 ? -15.741 -31.204 0.933 1.00 56.91 159 ALA A CA 1
ATOM 1249 C C . ALA A 1 159 ? -16.023 -32.267 -0.147 1.00 56.91 159 ALA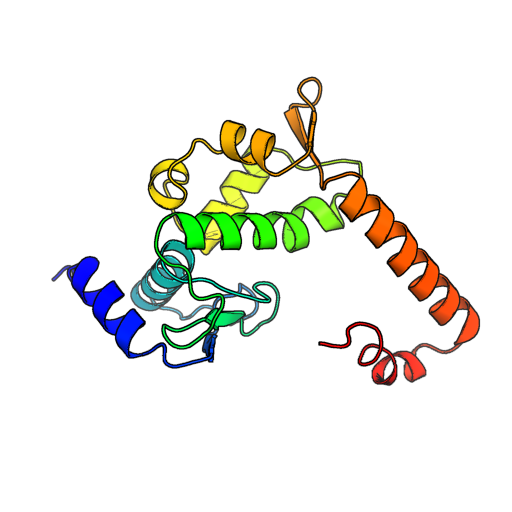 A C 1
ATOM 1251 O O . ALA A 1 159 ? -16.465 -33.365 0.184 1.00 56.91 159 ALA A O 1
ATOM 1252 N N . ARG A 1 160 ? -15.775 -31.951 -1.425 1.00 54.28 160 ARG A N 1
ATOM 1253 C CA . ARG A 1 160 ? -15.914 -32.880 -2.555 1.00 54.28 160 ARG A CA 1
ATOM 1254 C C . ARG A 1 160 ? -14.649 -33.686 -2.836 1.00 54.28 160 ARG A C 1
ATOM 1256 O O . ARG A 1 160 ? -14.781 -34.817 -3.289 1.00 54.28 160 ARG A O 1
ATOM 1263 N N . SER A 1 161 ? -13.459 -33.135 -2.592 1.00 53.16 161 SER A N 1
ATOM 1264 C CA . SER A 1 161 ? -12.207 -33.771 -3.008 1.00 53.16 161 SER A CA 1
ATOM 1265 C C . SER A 1 161 ? -11.742 -34.876 -2.066 1.00 53.16 161 SER A C 1
ATOM 1267 O O . SER A 1 161 ? -11.053 -35.775 -2.526 1.00 53.16 161 SER A O 1
ATOM 1269 N N . GLY A 1 162 ? -12.117 -34.871 -0.779 1.00 52.34 162 GLY A N 1
ATOM 1270 C CA . GLY A 1 162 ? -11.870 -35.978 0.167 1.00 52.34 162 GLY A CA 1
ATOM 1271 C C . GLY A 1 162 ? -10.398 -36.371 0.398 1.00 52.34 162 GLY A C 1
ATOM 1272 O O . GLY A 1 162 ? -10.115 -37.142 1.313 1.00 52.34 162 GLY A O 1
ATOM 1273 N N . ASN A 1 163 ? -9.461 -35.838 -0.387 1.00 50.38 163 ASN A N 1
ATOM 1274 C CA . ASN A 1 163 ? -8.051 -36.167 -0.385 1.00 50.38 163 ASN A CA 1
ATOM 1275 C C . ASN A 1 163 ? -7.226 -34.899 -0.701 1.00 50.38 163 ASN A C 1
ATOM 1277 O O . ASN A 1 163 ? -7.441 -34.265 -1.738 1.00 50.38 163 ASN A O 1
ATOM 1281 N N . PRO A 1 164 ? -6.286 -34.484 0.169 1.00 49.69 164 PRO A N 1
ATOM 1282 C CA . PRO A 1 164 ? -5.572 -33.209 0.028 1.00 49.69 164 PRO A CA 1
ATOM 1283 C C . PRO A 1 164 ? -4.614 -33.112 -1.173 1.00 49.69 164 PRO A C 1
ATOM 1285 O O . PRO A 1 164 ? -4.155 -32.017 -1.488 1.00 49.69 164 PRO A O 1
ATOM 1288 N N . SER A 1 165 ? -4.279 -34.230 -1.825 1.00 49.25 165 SER A N 1
ATOM 1289 C CA . SER A 1 165 ? -3.291 -34.291 -2.915 1.00 49.25 165 SER A CA 1
ATOM 1290 C C . SER A 1 165 ? -3.809 -33.797 -4.269 1.00 49.25 165 SER A C 1
ATOM 1292 O O . SER A 1 165 ? -3.001 -33.419 -5.113 1.00 49.25 165 SER A O 1
ATOM 1294 N N . ASP A 1 166 ? -5.128 -33.739 -4.463 1.00 44.78 166 ASP A N 1
ATOM 1295 C CA . ASP A 1 166 ? -5.741 -33.321 -5.736 1.00 44.78 166 ASP A CA 1
ATOM 1296 C C . ASP A 1 166 ? -5.897 -31.788 -5.846 1.00 44.78 166 ASP A C 1
ATOM 1298 O O . ASP A 1 166 ? -6.230 -31.251 -6.900 1.00 44.78 166 ASP A O 1
ATOM 1302 N N . LEU A 1 167 ? -5.590 -31.051 -4.770 1.00 47.56 167 LEU A N 1
ATOM 1303 C CA . LEU A 1 167 ? -5.758 -29.593 -4.661 1.00 47.56 167 LEU A CA 1
ATOM 1304 C C . LEU A 1 167 ? -4.714 -28.763 -5.431 1.00 47.56 167 LEU A C 1
ATOM 1306 O O . LEU A 1 167 ? -4.855 -27.543 -5.512 1.00 47.56 167 LEU A O 1
ATOM 1310 N N . ILE A 1 168 ? -3.659 -29.382 -5.970 1.00 47.75 168 ILE A N 1
ATOM 1311 C CA . ILE A 1 168 ? -2.534 -28.654 -6.585 1.00 47.75 168 ILE A CA 1
ATOM 1312 C C . ILE A 1 168 ? -2.857 -28.200 -8.022 1.00 47.75 168 ILE A C 1
ATOM 1314 O O . ILE A 1 168 ? -2.296 -27.210 -8.482 1.00 47.75 168 ILE A O 1
ATOM 1318 N N . TRP A 1 169 ? -3.807 -28.846 -8.709 1.00 38.53 169 TRP A N 1
ATOM 1319 C CA . TRP A 1 169 ? -4.096 -28.555 -10.122 1.00 38.53 169 TRP A CA 1
ATOM 1320 C C . TRP A 1 169 ? -5.294 -27.620 -10.361 1.00 38.53 169 TRP A C 1
ATOM 1322 O O . TRP A 1 169 ? -5.330 -26.945 -11.387 1.00 38.53 169 TRP A O 1
ATOM 1332 N N . GLU A 1 170 ? -6.249 -27.507 -9.430 1.00 40.41 170 GLU A N 1
ATOM 1333 C CA . GLU A 1 170 ? -7.481 -26.722 -9.661 1.00 40.41 170 GLU A CA 1
ATOM 1334 C C . GLU A 1 170 ? -7.408 -25.245 -9.227 1.00 40.41 170 GLU A C 1
ATOM 1336 O O . GLU A 1 170 ? -8.249 -24.441 -9.630 1.00 40.41 170 GLU A O 1
ATOM 1341 N N . LEU A 1 171 ? -6.381 -24.836 -8.472 1.00 39.41 171 LEU A N 1
ATOM 1342 C CA . LEU A 1 171 ? -6.187 -23.429 -8.076 1.00 39.41 171 LEU A CA 1
ATOM 1343 C C . LEU A 1 171 ? -5.771 -22.506 -9.239 1.00 39.41 171 LEU A C 1
ATOM 1345 O O . LEU A 1 171 ? -5.836 -21.291 -9.087 1.00 39.41 171 LEU A O 1
ATOM 1349 N N . ILE A 1 172 ? -5.411 -23.066 -10.400 1.00 42.72 172 ILE A N 1
ATOM 1350 C CA . ILE A 1 172 ? -5.081 -22.315 -11.624 1.00 42.72 172 ILE A CA 1
ATOM 1351 C C . ILE A 1 172 ? -6.352 -21.828 -12.356 1.00 42.72 172 ILE A C 1
ATOM 1353 O O . ILE A 1 172 ? -6.283 -20.906 -13.158 1.00 42.72 172 ILE A O 1
ATOM 1357 N N . ILE A 1 173 ? -7.535 -22.390 -12.071 1.00 45.38 173 ILE A N 1
ATOM 1358 C CA . ILE A 1 173 ? -8.745 -22.158 -12.888 1.00 45.38 173 ILE A CA 1
ATOM 1359 C C . ILE A 1 173 ? -9.660 -21.049 -12.321 1.00 45.38 173 ILE A C 1
ATOM 1361 O O . ILE A 1 173 ? -10.512 -20.525 -13.035 1.00 45.38 173 ILE A O 1
ATOM 1365 N N . ILE A 1 174 ? -9.502 -20.646 -11.053 1.00 42.06 174 ILE A N 1
ATOM 1366 C CA . ILE A 1 174 ? -10.456 -19.731 -10.381 1.00 42.06 174 ILE A CA 1
ATOM 1367 C C . ILE A 1 174 ? -10.094 -18.236 -10.542 1.00 42.06 174 ILE A C 1
ATOM 1369 O O . ILE A 1 174 ? -10.914 -17.375 -10.228 1.00 42.06 174 ILE A O 1
ATOM 1373 N N . CYS A 1 175 ? -8.935 -17.915 -11.118 1.00 32.75 175 CYS A N 1
ATOM 1374 C CA . CYS A 1 175 ? -8.644 -16.585 -11.659 1.00 32.75 175 CYS A CA 1
ATOM 1375 C C . CYS A 1 175 ? -8.289 -16.723 -13.143 1.00 32.75 175 CYS A C 1
ATOM 1377 O O . CYS A 1 175 ? -7.116 -16.937 -13.447 1.00 32.75 175 CYS A O 1
ATOM 1379 N N . PRO A 1 176 ? -9.259 -16.650 -14.071 1.00 37.34 176 PRO A N 1
ATOM 1380 C CA . PRO A 1 176 ? -8.916 -16.310 -15.438 1.00 37.34 176 PRO A CA 1
ATOM 1381 C C . PRO A 1 176 ? -8.589 -14.809 -15.472 1.00 37.34 176 PRO A C 1
ATOM 1383 O O . PRO A 1 176 ? -9.266 -14.034 -14.794 1.00 37.34 176 PRO A O 1
ATOM 1386 N N . ASP A 1 177 ? -7.529 -14.473 -16.204 1.00 40.69 177 ASP A N 1
ATOM 1387 C CA . ASP A 1 177 ? -6.973 -13.133 -16.468 1.00 40.69 177 ASP A CA 1
ATOM 1388 C C . ASP A 1 177 ? -7.928 -11.927 -16.323 1.00 40.69 177 ASP A C 1
ATOM 1390 O O . ASP A 1 177 ? -9.056 -11.959 -16.877 1.00 40.69 177 ASP A O 1
#

pLDDT: mean 77.48, std 16.76, range [32.75, 95.25]

Secondary structure (DSSP, 8-state):
----HHHHHHHHHHH--SEEEE--STTSPP-SSHHHHHHHHHHHHHB-EESTTSSSEEEE-TTSTT--BTHHHHHHHHHHHHIIIIIHHHGGG-EEHHHHHHHHHHHH-S-HHHHHSS-HHHHHHHHSEEETTTTEEE--HHHHHHHHHHHHHHHHHHHHH-SGGGHHHHTTSS---

Sequence (177 aa):
MARNKKQEIASLRRELAGEVLMPLNRLAGDSGTDDGERRQQLVWQNFRIKDCTTANAMVLGTEHPEFIEGHEAAAANTVELFEIMELYPAGVAGVSLDRLAQVHGHYFGSGFEKTVGKKLRQFCIEKFEYDDRTRKVKASQKVLNAMRKVEAARGQIIARSGNPSDLIWELIIICPD

Organism: NCBI:txid2562237

Foldseek 3Di:
DDDDLVVLLVVVLVVADAKDWAQQDPLQPDPPDPVVLVSQLSQLLFFAWPPNVDRTIITGHPPYPPTDTHLVRNLNSLLVCCVPPPQVVCAPVFDALVVSQVSSCRRNNDDPCNRNVDDSLVSLVVRFDADPVVNGTHHHPVSSVVVVVVVVVVVVVCVPPVDPPVPPPCVVPPDDD